Protein AF-C4NYS1-F1 (afdb_monomer_lite)

Organism: Tragopogon pratensis (NCBI:txid41653)

Sequence (59 aa):
LMWGVVCGAAASGNFTWSVEDVAKSIVCMMMSGPFLTGYTQTINDWYDREIDAINEPYR

Radius of gyration: 17.49 Å; chains: 1; bounding box: 45×18×39 Å

Structure (mmCIF, N/CA/C/O backbone):
data_AF-C4NYS1-F1
#
_entry.id   AF-C4NYS1-F1
#
loop_
_atom_site.group_PDB
_atom_site.id
_atom_site.type_symbol
_atom_site.label_atom_id
_atom_site.label_alt_id
_atom_site.label_comp_id
_atom_site.label_asym_id
_atom_site.label_entity_id
_atom_site.label_seq_id
_atom_site.pdbx_PDB_ins_code
_atom_site.Cartn_x
_atom_site.Cartn_y
_atom_site.Cartn_z
_a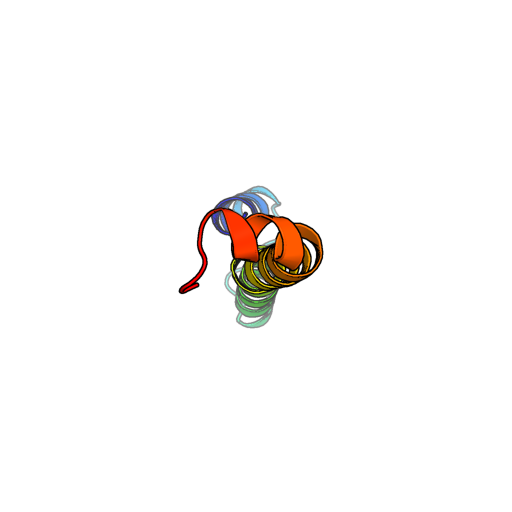tom_site.occupancy
_atom_site.B_iso_or_equiv
_atom_site.auth_seq_id
_atom_site.auth_comp_id
_atom_site.auth_asym_id
_atom_site.auth_atom_id
_atom_site.pdbx_PDB_model_num
ATOM 1 N N . LEU A 1 1 ? 2.186 7.116 -1.286 1.00 81.75 1 LEU A N 1
ATOM 2 C CA . LEU A 1 1 ? 3.049 5.909 -1.307 1.00 81.75 1 LEU A CA 1
ATOM 3 C C . LEU A 1 1 ? 3.273 5.399 -2.732 1.00 81.75 1 LEU A C 1
ATOM 5 O O . LEU A 1 1 ? 4.423 5.275 -3.120 1.00 81.75 1 LEU A O 1
ATOM 9 N N . MET A 1 2 ? 2.223 5.276 -3.555 1.00 90.38 2 MET A N 1
ATOM 10 C CA . MET A 1 2 ? 2.309 4.924 -4.989 1.00 90.38 2 MET A CA 1
ATOM 11 C C . MET A 1 2 ? 3.392 5.682 -5.779 1.00 90.38 2 MET A C 1
ATOM 13 O O . MET A 1 2 ? 4.288 5.077 -6.355 1.00 90.38 2 MET A O 1
ATOM 17 N N . TRP A 1 3 ? 3.349 7.020 -5.759 1.00 88.06 3 TRP A N 1
ATOM 18 C CA . TRP A 1 3 ? 4.323 7.859 -6.470 1.00 88.06 3 TRP A CA 1
ATOM 19 C C .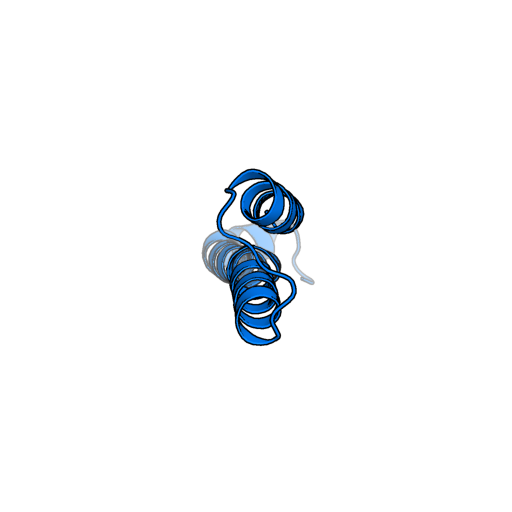 TRP A 1 3 ? 5.755 7.676 -5.948 1.00 88.06 3 TRP A C 1
ATOM 21 O O . TRP A 1 3 ? 6.706 7.721 -6.718 1.00 88.06 3 TRP A O 1
ATOM 31 N N . GLY A 1 4 ? 5.904 7.379 -4.653 1.00 91.69 4 GLY A N 1
ATOM 32 C CA . GLY A 1 4 ? 7.197 7.043 -4.055 1.00 91.69 4 GLY A CA 1
ATOM 33 C C . GLY A 1 4 ? 7.792 5.757 -4.632 1.00 91.69 4 GLY A C 1
ATOM 34 O O . GLY A 1 4 ? 8.995 5.706 -4.862 1.00 91.69 4 GLY A O 1
ATOM 35 N N . VAL A 1 5 ? 6.959 4.758 -4.945 1.00 93.50 5 VAL A N 1
ATOM 36 C CA . VAL A 1 5 ? 7.397 3.526 -5.622 1.00 93.50 5 VAL A CA 1
ATOM 37 C C . VAL A 1 5 ? 7.852 3.822 -7.051 1.00 93.50 5 VAL A C 1
ATOM 39 O O . VAL A 1 5 ? 8.911 3.352 -7.454 1.00 93.50 5 VAL A O 1
ATOM 42 N N . VAL A 1 6 ? 7.102 4.629 -7.808 1.00 89.75 6 VAL A N 1
ATOM 43 C CA . VAL A 1 6 ? 7.448 4.968 -9.203 1.00 89.75 6 VAL A CA 1
ATOM 44 C C . VAL A 1 6 ? 8.733 5.792 -9.277 1.00 89.75 6 VAL A C 1
ATOM 46 O O . VAL A 1 6 ? 9.655 5.435 -10.009 1.00 89.75 6 VAL A O 1
ATOM 49 N N . CYS A 1 7 ? 8.833 6.869 -8.494 1.00 93.25 7 CYS A N 1
ATOM 50 C CA . CYS A 1 7 ? 10.041 7.690 -8.454 1.00 93.25 7 CYS A CA 1
ATOM 51 C C . CYS A 1 7 ? 11.238 6.916 -7.898 1.00 93.25 7 CYS A C 1
ATOM 53 O O . CYS A 1 7 ? 12.342 7.073 -8.407 1.00 93.25 7 CYS A O 1
ATOM 55 N N . GLY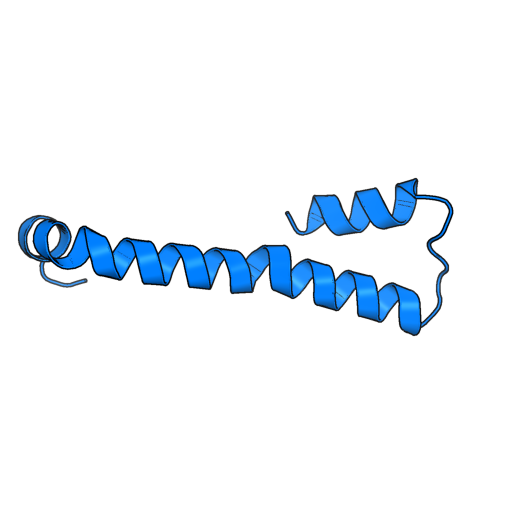 A 1 8 ? 11.025 6.062 -6.893 1.00 93.50 8 GLY A N 1
ATOM 56 C CA . GLY A 1 8 ? 12.066 5.200 -6.339 1.00 93.50 8 GLY A CA 1
ATOM 57 C C . GLY A 1 8 ? 12.583 4.190 -7.360 1.00 93.50 8 GLY A C 1
ATOM 58 O O . GLY A 1 8 ? 13.792 4.054 -7.517 1.00 93.50 8 GLY A O 1
ATOM 59 N N . ALA A 1 9 ? 11.689 3.541 -8.112 1.00 92.88 9 ALA A N 1
ATOM 60 C CA . ALA A 1 9 ? 12.065 2.641 -9.198 1.00 92.88 9 ALA A CA 1
ATOM 61 C C . ALA A 1 9 ? 12.894 3.378 -10.262 1.00 92.88 9 ALA A C 1
ATOM 63 O O . ALA A 1 9 ? 14.001 2.942 -10.575 1.00 92.88 9 ALA A O 1
ATOM 64 N N . ALA A 1 10 ? 12.428 4.542 -10.728 1.00 90.12 10 ALA A N 1
ATOM 65 C CA . ALA A 1 10 ? 13.144 5.360 -11.709 1.00 90.12 10 ALA A CA 1
ATOM 66 C C . ALA A 1 10 ? 14.517 5.855 -11.207 1.00 90.12 10 ALA A C 1
ATOM 68 O O . ALA A 1 10 ? 15.486 5.852 -11.961 1.00 90.12 10 ALA A O 1
ATOM 69 N N . ALA A 1 11 ? 14.622 6.250 -9.934 1.00 93.12 11 ALA A N 1
ATOM 70 C CA . ALA A 1 11 ? 15.863 6.746 -9.334 1.00 93.12 11 ALA A CA 1
ATOM 71 C C . ALA A 1 11 ? 16.843 5.632 -8.923 1.00 93.12 11 ALA A C 1
ATOM 73 O O . ALA A 1 11 ? 18.019 5.907 -8.702 1.00 93.12 11 ALA A O 1
ATOM 74 N N . SER A 1 12 ? 16.386 4.379 -8.816 1.00 91.88 12 SER A N 1
ATOM 75 C CA . SER A 1 12 ? 17.192 3.255 -8.313 1.00 91.88 12 SER A CA 1
ATOM 76 C C . SER A 1 12 ? 18.371 2.863 -9.208 1.00 91.88 12 SER A C 1
ATOM 78 O O . SER A 1 12 ? 19.230 2.100 -8.769 1.00 91.88 12 SER A O 1
ATOM 80 N N . GLY A 1 13 ? 18.379 3.290 -10.476 1.00 89.75 13 GLY A N 1
ATOM 81 C CA . GLY A 1 13 ? 19.355 2.865 -11.488 1.00 89.75 13 GLY A CA 1
ATOM 82 C C . GLY A 1 13 ? 19.272 1.383 -11.888 1.00 89.75 13 GLY A C 1
ATOM 83 O O . GLY A 1 13 ? 20.012 0.961 -12.768 1.00 89.75 13 GLY A O 1
ATOM 84 N N . ASN A 1 14 ? 18.378 0.603 -11.269 1.00 89.75 14 ASN A N 1
ATOM 85 C CA . ASN A 1 14 ? 18.204 -0.835 -11.504 1.00 89.75 14 ASN A CA 1
ATOM 86 C C . ASN A 1 14 ? 16.914 -1.163 -12.268 1.00 89.75 14 ASN A C 1
ATOM 88 O O . ASN A 1 14 ? 16.727 -2.300 -12.687 1.00 89.75 14 ASN A O 1
ATOM 92 N N . PHE A 1 15 ? 16.016 -0.190 -12.435 1.00 91.81 15 PHE A N 1
ATOM 93 C CA . PHE A 1 15 ? 14.769 -0.393 -13.159 1.00 91.81 15 PHE A CA 1
ATOM 94 C C . PHE A 1 15 ? 15.016 -0.448 -14.665 1.00 91.81 15 PHE A C 1
ATOM 96 O O . PHE A 1 15 ? 15.568 0.483 -15.255 1.00 91.81 15 PHE A O 1
ATOM 103 N N . THR A 1 16 ? 14.541 -1.518 -15.292 1.00 93.75 16 THR A N 1
ATOM 104 C CA . THR A 1 16 ? 14.513 -1.666 -16.745 1.00 93.75 16 THR A CA 1
ATOM 105 C C . THR A 1 16 ? 13.070 -1.689 -17.240 1.00 93.75 16 THR A C 1
ATOM 107 O O . THR A 1 16 ? 12.158 -2.067 -16.510 1.00 93.75 16 THR A O 1
ATOM 110 N N . TRP A 1 17 ? 12.829 -1.316 -18.501 1.00 91.56 17 TRP A N 1
ATOM 111 C CA . TRP A 1 17 ? 11.505 -1.434 -19.135 1.00 91.56 17 TRP A CA 1
ATOM 112 C C . TRP A 1 17 ? 11.169 -2.891 -19.499 1.00 91.56 17 TRP A C 1
ATOM 114 O O . TRP A 1 17 ? 10.779 -3.204 -20.622 1.00 91.56 17 TRP A O 1
ATOM 124 N N . SER A 1 18 ? 11.363 -3.796 -18.543 1.00 96.06 18 SER A N 1
ATOM 125 C CA . SER A 1 18 ? 10.991 -5.199 -18.620 1.00 96.06 18 SER A CA 1
ATOM 126 C C . SER A 1 18 ? 9.607 -5.411 -18.006 1.00 96.06 18 SER A C 1
ATOM 128 O O . SER A 1 18 ? 9.172 -4.677 -17.116 1.00 96.06 18 SER A O 1
ATOM 130 N N . VAL A 1 19 ? 8.899 -6.445 -18.467 1.00 96.50 19 VAL A N 1
ATOM 131 C CA . VAL A 1 19 ? 7.590 -6.820 -17.904 1.00 96.50 19 VAL A CA 1
ATOM 132 C C . VAL A 1 19 ? 7.707 -7.144 -16.413 1.00 96.50 19 VAL A C 1
ATOM 134 O O . VAL A 1 19 ? 6.814 -6.809 -15.639 1.00 96.50 19 VAL A O 1
ATOM 137 N N . GLU A 1 20 ? 8.816 -7.762 -16.004 1.00 96.56 20 GLU A N 1
ATOM 138 C CA . GLU A 1 20 ? 9.071 -8.135 -14.616 1.00 96.56 20 GLU A CA 1
ATOM 139 C C . GLU A 1 20 ? 9.189 -6.910 -13.702 1.00 96.56 20 GLU A C 1
ATOM 141 O O . GLU A 1 20 ? 8.517 -6.849 -12.671 1.00 96.56 20 GLU A O 1
ATOM 146 N N . ASP A 1 21 ? 9.992 -5.915 -14.079 1.00 95.56 21 ASP A N 1
ATOM 147 C CA . ASP A 1 21 ? 10.191 -4.717 -13.259 1.00 95.56 21 ASP A CA 1
ATOM 148 C C . ASP A 1 21 ? 8.921 -3.867 -13.186 1.00 95.56 21 ASP A C 1
ATOM 150 O O . ASP A 1 21 ? 8.545 -3.399 -12.109 1.00 95.56 21 ASP A O 1
ATOM 154 N N . VAL A 1 22 ? 8.193 -3.744 -14.300 1.00 95.12 22 VAL A N 1
ATOM 155 C CA . VAL A 1 22 ? 6.882 -3.082 -14.321 1.00 95.12 22 VAL A CA 1
ATOM 156 C C . VAL A 1 22 ? 5.896 -3.805 -13.399 1.00 95.12 22 VAL A C 1
ATOM 158 O O . VAL A 1 22 ? 5.211 -3.158 -12.602 1.00 95.12 22 VAL A O 1
ATOM 161 N N . ALA A 1 23 ? 5.846 -5.140 -13.445 1.00 96.69 23 ALA A N 1
ATOM 162 C CA . ALA A 1 23 ? 4.984 -5.929 -12.571 1.00 96.69 23 ALA A CA 1
ATOM 163 C C . ALA A 1 23 ? 5.357 -5.758 -11.089 1.00 96.69 23 ALA A C 1
ATOM 165 O O . ALA A 1 23 ? 4.472 -5.527 -10.264 1.00 96.69 23 ALA A O 1
ATOM 166 N N . LYS A 1 24 ? 6.653 -5.787 -10.745 1.00 95.25 24 LYS A N 1
ATOM 167 C CA . LYS A 1 24 ? 7.139 -5.521 -9.378 1.00 95.25 24 LYS A CA 1
ATOM 168 C C . LYS A 1 24 ? 6.704 -4.142 -8.888 1.00 95.25 24 LYS A C 1
ATOM 170 O O . LYS A 1 24 ? 6.188 -4.028 -7.775 1.00 95.25 24 LYS A O 1
ATOM 175 N N . SER A 1 25 ? 6.859 -3.104 -9.713 1.00 94.94 25 SER A N 1
ATOM 176 C CA . SER A 1 25 ? 6.417 -1.749 -9.371 1.00 94.94 25 SER A CA 1
ATOM 177 C C . SER A 1 25 ? 4.908 -1.683 -9.145 1.00 94.94 25 SER A C 1
ATOM 179 O O . SER A 1 25 ? 4.482 -1.085 -8.160 1.00 94.94 25 SER A O 1
ATOM 181 N N . ILE A 1 26 ? 4.096 -2.328 -9.990 1.00 95.62 26 ILE A N 1
ATOM 182 C CA . ILE A 1 26 ? 2.632 -2.372 -9.834 1.00 95.62 26 ILE A CA 1
ATOM 183 C C . ILE A 1 26 ? 2.225 -3.088 -8.544 1.00 95.62 26 ILE A C 1
ATOM 185 O O . ILE A 1 26 ? 1.399 -2.571 -7.792 1.00 95.62 26 ILE A O 1
ATOM 189 N N . VAL A 1 27 ? 2.819 -4.244 -8.247 1.00 96.75 27 VAL A N 1
ATOM 190 C CA . VAL A 1 27 ? 2.524 -4.994 -7.017 1.00 96.75 27 VAL A CA 1
ATOM 191 C C . VAL A 1 27 ? 2.912 -4.182 -5.781 1.00 96.75 27 VAL A C 1
ATOM 193 O O . VAL A 1 27 ? 2.101 -4.028 -4.870 1.00 96.75 27 VAL A O 1
ATOM 196 N N . CYS A 1 28 ? 4.110 -3.593 -5.767 1.00 96.00 28 CYS A N 1
ATOM 197 C CA . CYS A 1 28 ? 4.573 -2.757 -4.659 1.00 96.00 28 CYS A CA 1
ATOM 198 C C . CYS A 1 28 ? 3.676 -1.526 -4.454 1.00 96.00 28 CYS A C 1
ATOM 200 O O . CYS A 1 28 ? 3.334 -1.163 -3.325 1.00 96.00 28 CYS A O 1
ATOM 202 N N . MET A 1 29 ? 3.233 -0.917 -5.551 1.00 96.19 29 MET A N 1
ATOM 203 C CA . MET A 1 29 ? 2.234 0.139 -5.541 1.00 96.19 29 MET A CA 1
ATOM 204 C C . MET A 1 29 ? 0.930 -0.339 -4.883 1.00 96.19 29 MET A C 1
ATOM 206 O O . MET A 1 29 ? 0.537 0.212 -3.859 1.00 96.19 29 MET A O 1
ATOM 210 N N . MET A 1 30 ? 0.295 -1.406 -5.375 1.00 96.69 30 MET A N 1
ATOM 211 C CA . MET A 1 30 ? -0.964 -1.905 -4.799 1.00 96.69 30 MET A CA 1
ATOM 212 C C . MET A 1 30 ? -0.856 -2.228 -3.303 1.00 96.69 30 MET A C 1
ATOM 214 O O . MET A 1 30 ? -1.737 -1.853 -2.528 1.00 96.69 30 MET A O 1
ATOM 218 N N . MET A 1 31 ? 0.247 -2.862 -2.891 1.00 96.50 31 MET A N 1
ATOM 219 C CA . MET A 1 31 ? 0.505 -3.185 -1.488 1.00 96.50 31 MET A CA 1
ATOM 220 C C . MET A 1 31 ? 0.657 -1.932 -0.623 1.00 96.50 31 MET A C 1
ATOM 222 O O . MET A 1 31 ? 0.045 -1.847 0.435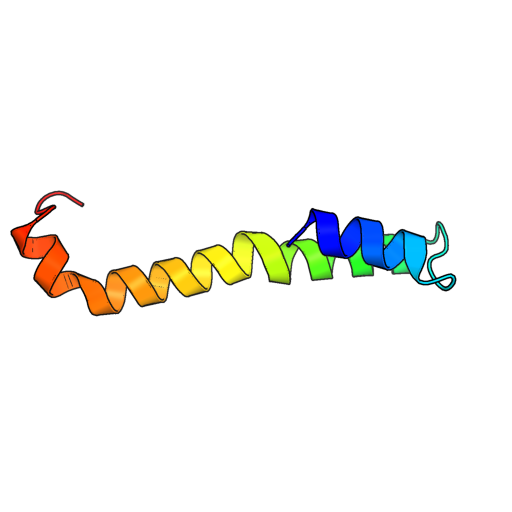 1.00 96.50 31 MET A O 1
ATOM 226 N N . SER A 1 32 ? 1.455 -0.956 -1.065 1.00 94.19 32 SER A N 1
ATOM 227 C CA . SER A 1 32 ? 1.744 0.258 -0.287 1.00 94.19 32 SER A CA 1
ATOM 228 C C . SER A 1 32 ? 0.649 1.325 -0.360 1.00 94.19 32 SER A C 1
ATOM 230 O O . SER A 1 32 ? 0.631 2.234 0.463 1.00 94.19 32 SER A O 1
ATOM 232 N N . GLY A 1 33 ? -0.241 1.261 -1.349 1.00 93.88 33 GLY A N 1
ATOM 233 C CA . GLY A 1 33 ? -1.366 2.174 -1.511 1.00 93.88 33 GLY A CA 1
ATOM 234 C C . GLY A 1 33 ? -2.676 1.541 -1.037 1.00 93.88 33 GLY A C 1
ATOM 235 O O . GLY A 1 33 ? -2.881 1.452 0.172 1.00 93.88 33 GLY A O 1
ATOM 236 N N . PRO A 1 34 ? -3.567 1.105 -1.949 1.00 95.81 34 PRO A N 1
ATOM 237 C CA . PRO A 1 34 ? -4.921 0.670 -1.606 1.00 95.81 34 PRO A CA 1
ATOM 238 C C . PRO A 1 34 ? -5.001 -0.395 -0.511 1.00 95.81 34 PRO A C 1
ATOM 240 O O . PRO A 1 34 ? -5.863 -0.295 0.356 1.00 95.81 34 PRO A O 1
ATOM 243 N N . PHE A 1 35 ? -4.116 -1.396 -0.520 1.00 96.94 35 PHE A N 1
ATOM 244 C CA . PHE A 1 35 ? -4.179 -2.474 0.471 1.00 96.94 35 PHE A CA 1
ATOM 245 C C . PHE A 1 35 ? -3.732 -2.013 1.849 1.00 96.94 35 PHE A C 1
ATOM 247 O O . PHE A 1 35 ? -4.411 -2.310 2.828 1.00 96.94 35 PHE A O 1
ATOM 254 N N . LEU A 1 36 ? -2.644 -1.246 1.934 1.00 96.50 36 LEU A N 1
ATOM 255 C CA . LEU A 1 36 ? -2.221 -0.667 3.201 1.00 96.50 36 LEU A CA 1
ATOM 256 C C . LEU A 1 36 ? -3.274 0.305 3.738 1.00 96.50 36 LEU A C 1
ATOM 258 O O . LEU A 1 36 ? -3.623 0.221 4.910 1.00 96.50 36 LEU A O 1
ATOM 262 N N . THR A 1 37 ? -3.828 1.175 2.888 1.00 96.75 37 THR A N 1
ATOM 263 C CA . THR A 1 37 ? -4.907 2.084 3.291 1.00 96.75 37 THR A CA 1
ATOM 264 C C . THR A 1 37 ? -6.124 1.301 3.775 1.00 96.75 37 THR A C 1
ATOM 266 O O . THR A 1 37 ? -6.582 1.548 4.885 1.00 96.75 37 THR A O 1
ATOM 269 N N . GLY A 1 38 ? -6.606 0.315 3.015 1.00 97.38 38 GLY A N 1
ATOM 270 C CA . GLY A 1 38 ? -7.742 -0.519 3.414 1.00 97.38 38 GLY A CA 1
ATOM 271 C C . GLY A 1 38 ? -7.500 -1.265 4.726 1.00 97.38 38 GLY A C 1
ATOM 272 O O . GLY A 1 38 ? -8.372 -1.278 5.591 1.00 97.38 38 GLY A O 1
ATOM 273 N N . TYR A 1 39 ? -6.297 -1.809 4.922 1.00 97.81 39 TYR A N 1
ATOM 274 C CA . TYR A 1 39 ? -5.890 -2.436 6.179 1.00 97.81 39 TYR A CA 1
ATOM 275 C C . TYR A 1 39 ? -5.952 -1.451 7.350 1.00 97.81 39 TYR A C 1
ATOM 277 O O . TYR A 1 39 ? -6.581 -1.740 8.366 1.00 97.81 39 TYR A O 1
ATOM 285 N N . THR A 1 40 ? -5.354 -0.266 7.198 1.00 97.31 40 THR A N 1
ATOM 286 C CA . THR A 1 40 ? -5.369 0.750 8.257 1.00 97.31 40 THR A CA 1
ATOM 287 C C . THR A 1 40 ? -6.774 1.260 8.554 1.00 97.31 40 THR A C 1
ATOM 289 O O . THR A 1 40 ? -7.092 1.440 9.721 1.00 97.31 40 THR A O 1
ATOM 292 N N . GLN A 1 41 ? -7.623 1.428 7.535 1.00 97.12 41 GLN A N 1
ATOM 293 C CA . GLN A 1 41 ? -9.011 1.859 7.716 1.00 97.12 41 GLN A CA 1
ATOM 294 C C . GLN A 1 41 ? -9.830 0.789 8.436 1.00 97.12 41 GLN A C 1
ATOM 296 O O . GLN A 1 41 ? -10.498 1.095 9.409 1.00 97.12 41 GLN A O 1
ATOM 301 N N . THR A 1 42 ? -9.685 -0.482 8.048 1.00 97.12 42 THR A N 1
ATOM 302 C CA . THR A 1 42 ? -10.376 -1.599 8.716 1.00 97.12 42 THR A CA 1
ATOM 303 C C . THR A 1 42 ? -10.015 -1.675 10.200 1.00 97.12 42 THR A C 1
ATOM 305 O O . THR A 1 42 ? -10.875 -1.908 11.046 1.00 97.12 42 THR A O 1
ATOM 308 N N . ILE A 1 43 ? -8.734 -1.483 10.531 1.00 98.06 43 ILE A N 1
ATOM 309 C CA . ILE A 1 43 ? -8.288 -1.433 11.926 1.00 98.06 43 ILE A CA 1
ATOM 310 C C . ILE A 1 43 ? -8.848 -0.199 12.630 1.00 98.06 43 ILE A C 1
ATOM 312 O O . ILE A 1 43 ? -9.302 -0.323 13.765 1.00 98.06 43 ILE A O 1
ATOM 316 N N . ASN A 1 44 ? -8.826 0.962 11.973 1.00 97.00 44 ASN A N 1
ATOM 317 C CA . ASN A 1 44 ? -9.369 2.194 12.532 1.00 97.00 44 ASN A CA 1
ATOM 318 C C . ASN A 1 44 ? -10.853 2.027 12.881 1.00 97.00 44 ASN A C 1
ATOM 320 O O . ASN A 1 44 ? -11.217 2.189 14.037 1.00 97.00 44 ASN A O 1
ATOM 324 N N . ASP A 1 45 ? -11.670 1.568 11.930 1.00 96.19 45 ASP A N 1
ATOM 325 C CA . ASP A 1 45 ? -13.103 1.310 12.123 1.00 96.19 45 ASP A CA 1
ATOM 326 C C . ASP A 1 45 ? -13.363 0.289 13.246 1.00 96.19 45 ASP A C 1
ATOM 328 O O . ASP A 1 45 ? -14.338 0.391 13.990 1.00 96.19 45 ASP A O 1
ATOM 332 N N . TRP A 1 46 ? -12.490 -0.714 13.408 1.00 96.19 46 TRP A N 1
ATOM 333 C CA . TRP A 1 46 ? -12.635 -1.695 14.484 1.00 96.19 46 TRP A CA 1
ATOM 334 C C . TRP A 1 46 ? -12.452 -1.076 15.874 1.00 96.19 46 TRP A C 1
ATOM 336 O O . TRP A 1 46 ? -13.230 -1.381 16.782 1.00 96.19 46 TRP A O 1
ATOM 346 N N . TYR A 1 47 ? -11.418 -0.252 16.049 1.00 97.62 47 TYR A N 1
ATOM 347 C CA . TYR A 1 47 ? -11.110 0.373 17.336 1.00 97.62 47 TYR A CA 1
ATOM 348 C C . TYR A 1 47 ? -11.997 1.586 17.631 1.00 97.62 47 TYR A C 1
ATOM 350 O O . TYR A 1 47 ? -12.339 1.799 18.793 1.00 97.62 47 TYR A O 1
ATOM 358 N N . ASP A 1 48 ? -12.432 2.312 16.603 1.00 97.56 48 ASP A N 1
ATOM 359 C CA . ASP A 1 48 ? -13.307 3.476 16.749 1.00 97.56 48 ASP A CA 1
ATOM 360 C C . ASP A 1 48 ? -14.791 3.099 16.850 1.00 97.56 48 ASP A C 1
ATOM 362 O O . ASP A 1 48 ? -15.597 3.948 17.204 1.00 97.56 48 ASP A O 1
ATOM 366 N N . ARG A 1 49 ? -15.183 1.830 16.657 1.00 94.94 49 ARG A N 1
ATOM 367 C CA . ARG A 1 49 ? -16.595 1.389 16.629 1.00 94.94 49 ARG A CA 1
ATOM 368 C C . ARG A 1 49 ? -17.476 1.927 17.765 1.00 94.94 49 ARG A C 1
ATOM 370 O O . ARG A 1 49 ? -18.638 2.243 17.532 1.00 94.94 49 ARG A O 1
ATOM 377 N N . GLU A 1 50 ? -16.978 1.982 18.999 1.00 96.94 50 GLU A N 1
ATOM 378 C CA . GLU A 1 50 ? -17.764 2.490 20.139 1.00 96.94 50 GLU A CA 1
ATOM 379 C C . GLU A 1 50 ? -17.921 4.015 20.105 1.00 96.94 50 GLU A C 1
ATOM 381 O O . GLU A 1 50 ? -18.966 4.544 20.482 1.00 96.94 50 GLU A O 1
ATOM 386 N N . ILE A 1 51 ? -16.891 4.710 19.627 1.00 96.25 51 ILE A N 1
ATOM 387 C CA . ILE A 1 51 ? -16.886 6.159 19.436 1.00 96.25 51 ILE A CA 1
ATOM 388 C C . ILE A 1 51 ? -17.782 6.519 18.247 1.00 96.25 51 ILE A C 1
ATOM 390 O O . ILE A 1 51 ? -18.623 7.410 18.362 1.00 96.25 51 ILE A O 1
ATOM 394 N N . ASP A 1 52 ? -17.672 5.786 17.141 1.00 95.88 52 ASP A N 1
ATOM 395 C CA . ASP A 1 52 ? -18.476 5.972 15.935 1.00 95.88 52 ASP A CA 1
ATOM 396 C C . ASP A 1 52 ? -19.952 5.655 16.191 1.00 95.88 52 ASP A C 1
ATOM 398 O O . ASP A 1 52 ? -20.817 6.375 15.707 1.00 95.88 52 ASP A O 1
ATOM 402 N N . ALA A 1 53 ? -20.279 4.688 17.056 1.00 95.31 53 ALA A N 1
ATOM 403 C CA . ALA A 1 53 ? -21.663 4.455 17.480 1.00 95.31 53 ALA A CA 1
ATOM 404 C C . ALA A 1 53 ? -22.305 5.676 18.175 1.00 95.31 53 ALA A C 1
ATOM 406 O O . ALA A 1 53 ? -23.530 5.807 18.176 1.00 95.31 53 ALA A O 1
ATOM 407 N N . ILE A 1 54 ? -21.496 6.565 18.766 1.00 96.50 54 ILE A N 1
ATOM 408 C CA . ILE A 1 54 ? -21.950 7.812 19.395 1.00 96.50 54 ILE A CA 1
ATOM 409 C C . ILE A 1 54 ? -21.922 8.972 18.389 1.00 96.50 54 ILE A C 1
ATOM 411 O O . ILE A 1 54 ? -22.891 9.725 18.297 1.00 96.50 54 ILE A O 1
ATOM 415 N N . ASN A 1 55 ? -20.815 9.132 17.657 1.00 96.44 55 ASN A N 1
ATOM 416 C CA . ASN A 1 55 ? -20.559 10.292 16.799 1.00 96.44 55 ASN A CA 1
ATOM 417 C C . ASN A 1 55 ? -21.200 10.172 15.410 1.00 96.44 55 ASN A C 1
ATOM 419 O O . ASN A 1 55 ? -21.729 11.152 14.884 1.00 96.44 55 ASN A O 1
ATOM 423 N N . GLU A 1 56 ? -21.158 8.979 14.821 1.00 95.81 56 GLU A N 1
ATOM 424 C CA . GLU A 1 56 ? -21.608 8.666 13.463 1.00 95.81 56 GLU A CA 1
ATOM 425 C C . GLU A 1 56 ? -22.523 7.420 13.474 1.00 95.81 56 GLU A C 1
ATOM 427 O O . GLU A 1 56 ? -22.213 6.407 12.850 1.00 95.81 56 GLU A O 1
ATOM 432 N N . PRO A 1 5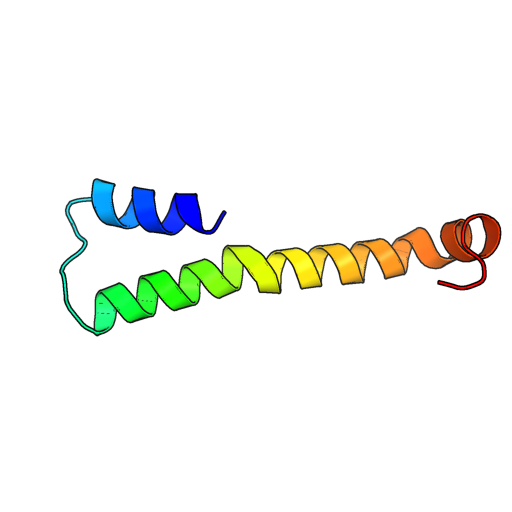7 ? -23.692 7.465 14.148 1.00 90.19 57 PRO A N 1
ATOM 433 C CA . PRO A 1 57 ? -24.522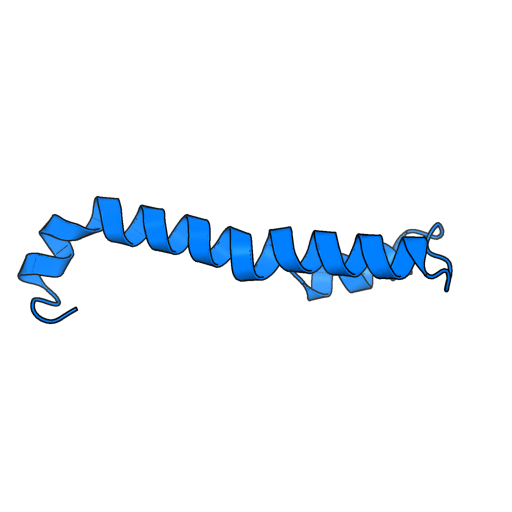 6.283 14.433 1.00 90.19 57 PRO A CA 1
ATOM 434 C C . PRO A 1 57 ? -25.106 5.568 13.199 1.00 90.19 57 PRO A C 1
ATOM 436 O O . PRO A 1 57 ? -25.755 4.534 13.341 1.00 90.19 57 PRO A O 1
ATOM 439 N N . TYR A 1 58 ? -24.919 6.127 12.000 1.00 90.44 58 TYR A N 1
ATOM 440 C CA . TYR A 1 58 ? -25.402 5.588 10.724 1.00 90.44 58 TYR A CA 1
ATOM 441 C C . TYR A 1 58 ? -24.270 5.237 9.748 1.00 90.44 58 TYR A C 1
ATOM 443 O O . TYR A 1 58 ? -24.531 5.104 8.550 1.00 90.44 58 TYR A O 1
ATOM 451 N N . ARG A 1 59 ? -23.032 5.161 10.240 1.00 82.00 59 ARG A N 1
ATOM 452 C CA . ARG A 1 59 ? -21.870 4.730 9.466 1.00 82.00 59 ARG A CA 1
ATOM 453 C C . ARG A 1 59 ? -21.860 3.221 9.227 1.00 82.00 59 ARG A C 1
ATOM 455 O O . ARG A 1 59 ? -22.288 2.466 10.129 1.00 82.00 59 ARG A O 1
#

Secondary structure (DSSP, 8-state):
-HHHHHHHHHHTS---SSHHHHHHHHHHHHIIIIIHHHHHHHHHHHHHHHHHHHH-TT-

InterPro domains:
  IPR044878 UbiA prenyltransferase superfamily [G3DSA:1.10.357.140] (1-59)
  IPR050475 Prenyltransferase/isoprenoid biosynthesis [PTHR42723] (1-59)

Foldseek 3Di:
DLVCLVVCLVPVVPHDPDPVSVVVSVVVNCCVPPVVVVVVVVVVCVVCVVVCCVVVVPD

pLDDT: mean 94.32, std 3.44, range [81.75, 98.06]